Protein AF-A0A8S2GBK2-F1 (afdb_monomer_lite)

Organism: NCBI:txid1234261

InterPro domains:
  IPR023393 START-like domain superfamily [G3DSA:3.30.530.20] (13-79)

pLDDT: mean 90.94, std 11.07, range [42.78, 97.62]

Secondary structure (DSSP, 8-state):
-----------S-HHHHHHHHHHHHH-GGGTSTTEEEEEEEEEETTEEEEEEEETT--EEEEEEEEETTTTEEEEEEEEETT----

Foldseek 3Di:
DDDDDDDDDDPDDLVVVLVVVVCCQVPVVVPDPQFPDWDWAPDDPQWTWIWTQGNVRWIWIWIWGRDVVVSDIDTHTDDTPPDPDD

Structure (mmCIF, N/CA/C/O backbone):
data_AF-A0A8S2GBK2-F1
#
_entry.id   AF-A0A8S2GBK2-F1
#
loop_
_atom_site.group_PDB
_atom_site.id
_atom_site.type_symbol
_atom_site.label_atom_id
_atom_site.label_alt_id
_atom_site.label_comp_id
_atom_site.label_asym_id
_atom_site.label_entity_id
_atom_site.label_seq_id
_atom_site.pdbx_PDB_ins_code
_atom_site.Cartn_x
_atom_site.Cartn_y
_atom_site.Cartn_z
_atom_site.occupancy
_atom_site.B_iso_or_equiv
_atom_site.auth_seq_id
_atom_site.auth_comp_id
_atom_site.auth_asym_id
_atom_site.auth_atom_id
_atom_site.pdbx_PDB_model_num
ATOM 1 N N . MET A 1 1 ? 20.113 11.623 11.596 1.00 63.75 1 MET A N 1
ATOM 2 C CA . MET A 1 1 ? 18.998 10.694 11.880 1.00 63.75 1 MET A CA 1
ATOM 3 C C . MET A 1 1 ? 19.517 9.270 11.760 1.00 63.75 1 MET A C 1
ATOM 5 O O . MET A 1 1 ? 20.298 9.032 10.843 1.00 63.75 1 MET A O 1
ATOM 9 N N . PRO A 1 2 ? 19.170 8.353 12.678 1.00 83.44 2 PRO A N 1
ATOM 10 C CA . PRO A 1 2 ? 19.504 6.943 12.508 1.00 83.44 2 PRO A CA 1
ATOM 11 C C . PRO A 1 2 ? 18.799 6.398 11.260 1.00 83.44 2 PRO A C 1
ATOM 13 O O . PRO A 1 2 ? 17.663 6.774 10.982 1.00 83.44 2 PRO A O 1
ATOM 16 N N . SER A 1 3 ? 19.480 5.535 10.508 1.00 90.38 3 SER A N 1
ATOM 17 C CA . SER A 1 3 ? 18.890 4.815 9.378 1.00 90.38 3 SER A CA 1
ATOM 18 C C . SER A 1 3 ? 18.986 3.318 9.635 1.00 90.38 3 SER A C 1
ATOM 20 O O . SER A 1 3 ? 19.983 2.829 10.169 1.00 90.38 3 SER A O 1
ATOM 22 N N . ILE A 1 4 ? 17.924 2.604 9.283 1.00 94.56 4 ILE A N 1
ATOM 23 C CA . ILE A 1 4 ? 17.861 1.145 9.301 1.00 94.56 4 ILE A CA 1
ATOM 24 C C . ILE A 1 4 ? 17.591 0.725 7.861 1.00 94.56 4 ILE A C 1
ATOM 26 O O . ILE A 1 4 ? 16.779 1.348 7.178 1.00 94.56 4 ILE A O 1
ATOM 30 N N . SER A 1 5 ? 18.292 -0.301 7.387 1.00 95.12 5 SER A N 1
ATOM 31 C CA . SER A 1 5 ? 18.097 -0.837 6.041 1.00 95.12 5 SER A CA 1
ATOM 32 C C . SER A 1 5 ? 17.989 -2.354 6.084 1.00 95.12 5 SER A C 1
ATOM 34 O O . SER A 1 5 ? 18.619 -3.011 6.913 1.00 95.12 5 SER A O 1
ATOM 36 N N . HIS A 1 6 ? 17.177 -2.895 5.183 1.00 95.75 6 HIS A N 1
ATOM 37 C CA . HIS A 1 6 ? 17.008 -4.322 4.960 1.00 95.75 6 HIS A CA 1
ATOM 38 C C . HIS A 1 6 ? 17.078 -4.590 3.454 1.00 95.75 6 HIS A C 1
ATOM 40 O O . HIS A 1 6 ? 16.657 -3.756 2.651 1.00 95.75 6 HIS A O 1
ATOM 46 N N . ARG A 1 7 ? 17.644 -5.734 3.066 1.00 96.50 7 ARG A N 1
ATOM 47 C CA . ARG A 1 7 ? 17.744 -6.164 1.670 1.00 96.50 7 ARG A CA 1
ATOM 48 C C . ARG A 1 7 ? 17.529 -7.666 1.594 1.00 96.50 7 ARG A C 1
ATOM 50 O O . ARG A 1 7 ? 18.164 -8.412 2.334 1.00 96.50 7 ARG A O 1
ATOM 57 N N . GLU A 1 8 ? 16.722 -8.078 0.629 1.00 96.00 8 GLU A N 1
ATOM 58 C CA . GLU A 1 8 ? 16.427 -9.475 0.337 1.00 96.00 8 GLU A CA 1
ATOM 59 C C . GLU A 1 8 ? 16.502 -9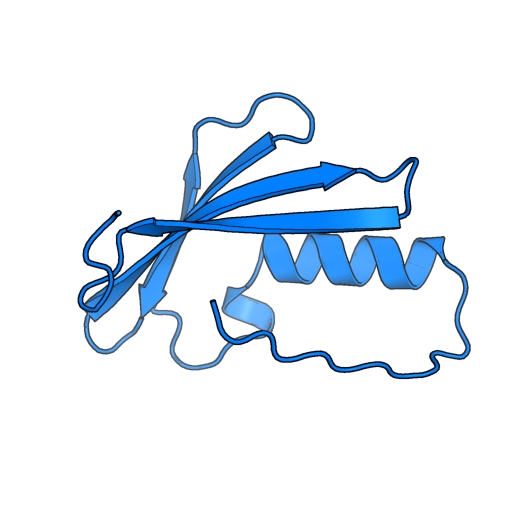.727 -1.175 1.00 96.00 8 GLU A C 1
ATOM 61 O O . GLU A 1 8 ? 16.259 -8.825 -1.979 1.00 96.00 8 GLU A O 1
ATOM 66 N N . PHE A 1 9 ? 16.882 -10.946 -1.565 1.00 96.19 9 PHE A N 1
ATOM 67 C CA . PHE A 1 9 ? 16.904 -11.372 -2.963 1.00 96.19 9 PHE A CA 1
ATOM 68 C C . PHE A 1 9 ? 15.628 -12.137 -3.296 1.00 96.19 9 PHE A C 1
ATOM 70 O O . PHE A 1 9 ? 15.342 -13.166 -2.689 1.00 96.19 9 PHE A O 1
ATOM 77 N N . ILE A 1 10 ? 14.904 -11.665 -4.308 1.00 95.44 10 ILE A N 1
ATOM 78 C CA . ILE A 1 10 ? 13.658 -12.279 -4.763 1.00 95.44 10 ILE A CA 1
ATOM 79 C C . ILE A 1 10 ? 13.866 -12.816 -6.179 1.00 95.44 10 ILE A C 1
ATOM 81 O O . ILE A 1 10 ? 14.181 -12.066 -7.102 1.00 95.44 10 ILE A O 1
ATOM 85 N N . HIS A 1 11 ? 13.666 -14.121 -6.365 1.00 96.69 11 HIS A N 1
ATOM 86 C CA . HIS A 1 11 ? 13.730 -14.769 -7.677 1.00 96.69 11 HIS A CA 1
ATOM 87 C C . HIS A 1 11 ? 12.386 -14.651 -8.405 1.00 96.69 11 HIS A C 1
ATOM 89 O O . HIS A 1 11 ? 11.649 -15.625 -8.542 1.00 96.69 11 HIS A O 1
ATOM 95 N N . SER A 1 12 ? 12.051 -13.442 -8.850 1.00 96.88 12 SER A N 1
ATOM 96 C CA . SER A 1 12 ? 10.825 -13.167 -9.599 1.00 96.88 12 SER A CA 1
ATOM 97 C C . SER A 1 12 ? 11.054 -12.080 -10.644 1.00 96.88 12 SER A C 1
ATOM 99 O O . SER A 1 12 ? 12.070 -11.384 -10.638 1.00 96.88 12 SER A O 1
ATOM 101 N N . ARG A 1 13 ? 10.099 -11.937 -11.562 1.00 97.56 13 ARG A N 1
ATOM 102 C CA . ARG A 1 13 ? 10.081 -10.815 -12.500 1.00 97.56 13 ARG A CA 1
ATOM 103 C C . ARG A 1 13 ? 9.768 -9.525 -11.751 1.00 97.56 13 ARG A C 1
ATOM 105 O O . ARG A 1 13 ? 8.939 -9.531 -10.842 1.00 97.56 13 ARG A O 1
ATOM 112 N N . PHE A 1 14 ? 10.377 -8.425 -12.190 1.00 96.19 14 PHE A N 1
ATOM 113 C CA . PHE A 1 14 ? 10.141 -7.101 -11.616 1.00 96.19 14 PHE A CA 1
ATOM 114 C C . PHE A 1 14 ? 8.650 -6.759 -11.576 1.00 96.19 14 PHE A C 1
ATOM 116 O O . PHE A 1 14 ? 8.158 -6.357 -10.531 1.00 96.19 14 PHE A O 1
ATOM 123 N N . GLU A 1 15 ? 7.922 -7.004 -12.670 1.00 97.62 15 GLU A N 1
ATOM 124 C CA . GLU A 1 15 ? 6.489 -6.690 -12.767 1.00 97.62 15 GLU A CA 1
ATOM 125 C C . GLU A 1 15 ? 5.663 -7.372 -11.667 1.00 97.62 15 GLU A C 1
ATOM 127 O O . GLU A 1 15 ? 4.811 -6.742 -11.059 1.00 97.62 15 GLU A O 1
ATOM 132 N N . ILE A 1 16 ? 5.969 -8.633 -11.356 1.00 97.38 16 ILE A N 1
ATOM 133 C CA . ILE A 1 16 ? 5.240 -9.398 -10.338 1.00 97.38 16 ILE A CA 1
ATOM 134 C C . ILE A 1 16 ? 5.512 -8.848 -8.937 1.00 97.38 16 ILE A C 1
ATOM 136 O O . ILE A 1 16 ? 4.598 -8.738 -8.124 1.00 97.38 16 ILE A O 1
ATOM 140 N N . VAL A 1 17 ? 6.770 -8.503 -8.644 1.00 96.94 17 VAL A N 1
ATOM 141 C CA . VAL A 1 17 ? 7.129 -7.899 -7.352 1.00 96.94 17 VAL A CA 1
ATOM 142 C C . VAL A 1 17 ? 6.517 -6.508 -7.233 1.00 96.94 17 VAL A C 1
ATOM 144 O O . VAL A 1 17 ? 5.994 -6.163 -6.180 1.00 96.94 17 VAL A O 1
ATOM 147 N N . TRP A 1 18 ? 6.540 -5.729 -8.314 1.00 97.31 18 TRP A N 1
ATOM 148 C CA . TRP A 1 18 ? 5.930 -4.407 -8.364 1.00 97.31 18 TRP A CA 1
ATOM 149 C C . TRP A 1 18 ? 4.432 -4.468 -8.067 1.00 97.31 18 TRP A C 1
ATOM 151 O O . TRP A 1 18 ? 3.962 -3.759 -7.182 1.00 97.31 18 TRP A O 1
ATOM 161 N N . ASP A 1 19 ? 3.698 -5.346 -8.750 1.00 96.75 19 ASP A N 1
ATOM 162 C CA . ASP A 1 19 ? 2.252 -5.480 -8.567 1.00 96.75 19 ASP A CA 1
ATOM 163 C C . ASP A 1 19 ? 1.907 -5.917 -7.130 1.00 96.75 19 ASP A C 1
ATOM 165 O O . ASP A 1 19 ? 0.963 -5.398 -6.536 1.00 96.75 19 ASP A O 1
ATOM 169 N N . LEU A 1 20 ? 2.717 -6.799 -6.528 1.00 95.75 20 LEU A N 1
ATOM 170 C CA . LEU A 1 20 ? 2.569 -7.195 -5.124 1.00 95.75 20 LEU A CA 1
ATOM 171 C C . LEU A 1 20 ? 2.814 -6.025 -4.158 1.00 95.75 20 LEU A C 1
ATOM 173 O O . LEU A 1 20 ? 2.072 -5.853 -3.191 1.00 95.75 20 LEU A O 1
ATOM 177 N N . LEU A 1 21 ? 3.852 -5.222 -4.402 1.00 95.75 21 LEU A N 1
ATOM 178 C CA . LEU A 1 21 ? 4.160 -4.051 -3.579 1.00 95.75 21 LEU A CA 1
ATOM 179 C C . LEU A 1 21 ? 3.052 -2.996 -3.673 1.00 95.75 21 LEU A C 1
ATOM 181 O O . LEU A 1 21 ? 2.671 -2.429 -2.650 1.00 95.75 21 LEU A O 1
ATOM 185 N N . VAL A 1 22 ? 2.505 -2.766 -4.868 1.00 95.94 22 VAL A N 1
ATOM 186 C CA . VAL A 1 22 ? 1.361 -1.865 -5.064 1.00 95.94 22 VAL A CA 1
ATOM 187 C C . VAL A 1 22 ? 0.129 -2.386 -4.320 1.00 95.94 22 VAL A C 1
ATOM 189 O O . VAL A 1 22 ? -0.436 -1.637 -3.525 1.00 95.94 22 VAL A O 1
ATOM 192 N N . ASP A 1 23 ? -0.240 -3.665 -4.472 1.00 96.06 23 ASP A N 1
ATOM 193 C CA . ASP A 1 23 ? -1.392 -4.244 -3.753 1.00 96.06 23 ASP A CA 1
ATOM 194 C C . ASP A 1 23 ? -1.191 -4.195 -2.230 1.00 96.06 23 ASP A C 1
ATOM 196 O O . ASP A 1 23 ? -2.125 -3.876 -1.501 1.00 96.06 23 ASP A O 1
ATOM 200 N N . THR A 1 24 ? 0.036 -4.395 -1.734 1.00 94.75 24 THR A N 1
ATOM 201 C CA . THR A 1 24 ? 0.348 -4.264 -0.296 1.00 94.75 24 THR A CA 1
ATOM 202 C C . THR A 1 24 ? 0.084 -2.854 0.226 1.00 94.75 24 THR A C 1
ATOM 204 O O . THR A 1 24 ? -0.270 -2.660 1.390 1.00 94.75 24 THR A O 1
ATOM 207 N N . ILE A 1 25 ? 0.269 -1.846 -0.622 1.00 94.31 25 ILE A N 1
ATOM 208 C CA . ILE A 1 25 ? 0.127 -0.455 -0.219 1.00 94.31 25 ILE A CA 1
ATOM 209 C C . ILE A 1 25 ? -1.308 0.034 -0.356 1.00 94.31 25 ILE A C 1
ATOM 211 O O . ILE A 1 25 ? -1.759 0.793 0.505 1.00 94.31 25 ILE A O 1
ATOM 215 N N . GLU A 1 26 ? -2.006 -0.403 -1.402 1.00 93.25 26 GLU A N 1
ATOM 216 C CA . GLU A 1 26 ? -3.398 -0.042 -1.675 1.00 93.25 26 GLU A CA 1
ATOM 217 C C . GLU A 1 26 ? -4.399 -0.851 -0.840 1.00 93.25 26 GLU A C 1
ATOM 219 O O . GLU A 1 26 ? -5.470 -0.346 -0.502 1.00 93.25 26 GLU A O 1
ATOM 224 N N . HIS A 1 27 ? -4.029 -2.073 -0.454 1.00 95.06 27 HIS A N 1
ATOM 225 C CA . HIS A 1 27 ? -4.846 -2.993 0.335 1.00 95.06 27 HIS A CA 1
ATOM 226 C C . HIS A 1 27 ? -4.075 -3.56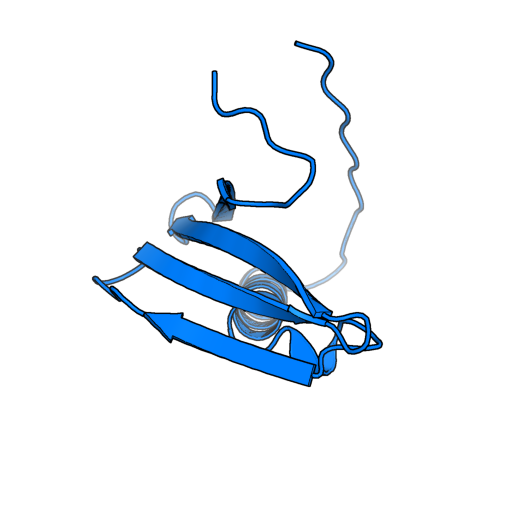1 1.538 1.00 95.06 27 HIS A C 1
ATOM 228 O O . HIS A 1 27 ? -3.942 -4.782 1.678 1.00 95.06 27 HIS A O 1
ATOM 234 N N . PRO A 1 28 ? -3.540 -2.706 2.430 1.00 93.88 28 PRO A N 1
ATOM 235 C CA . PRO A 1 28 ? -2.725 -3.154 3.554 1.00 93.88 28 PRO A CA 1
ATOM 236 C C . PRO A 1 28 ? -3.511 -4.028 4.541 1.00 93.88 28 PRO A C 1
ATOM 238 O O . PRO A 1 28 ? -2.904 -4.815 5.255 1.00 93.88 28 PRO A O 1
ATOM 241 N N . ASP A 1 29 ? -4.843 -3.959 4.548 1.00 95.00 29 ASP A N 1
ATOM 242 C CA . ASP A 1 29 ? -5.742 -4.831 5.313 1.00 95.00 29 ASP A CA 1
ATOM 243 C C . ASP A 1 29 ? -5.606 -6.323 4.964 1.00 95.00 29 ASP A C 1
ATOM 245 O O . ASP A 1 29 ? -5.893 -7.180 5.797 1.00 95.00 29 ASP A O 1
ATOM 249 N N . LYS A 1 30 ? -5.116 -6.653 3.763 1.00 95.06 30 LYS A N 1
ATOM 250 C CA . LYS A 1 30 ? -4.840 -8.043 3.367 1.00 95.06 30 LYS A CA 1
ATOM 251 C C . LYS A 1 30 ? -3.508 -8.577 3.907 1.00 95.06 30 LYS A C 1
ATOM 253 O O . LYS A 1 30 ? -3.305 -9.790 3.913 1.00 95.06 30 LYS A O 1
ATOM 258 N N . TYR A 1 31 ? -2.597 -7.692 4.318 1.00 93.75 31 TYR A N 1
ATOM 259 C CA . TYR A 1 31 ? -1.199 -8.028 4.626 1.00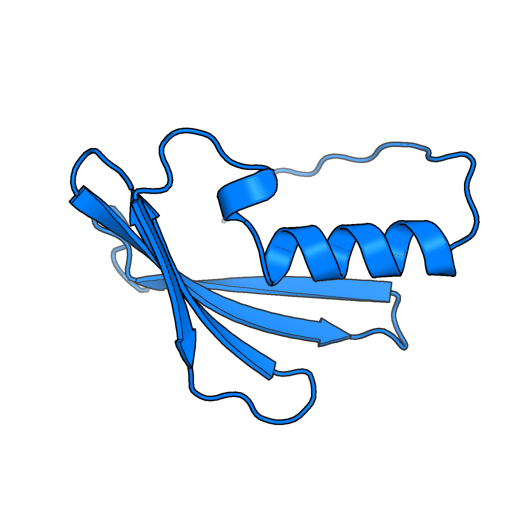 93.75 31 TYR A CA 1
ATOM 260 C C . TYR A 1 31 ? -0.799 -7.713 6.068 1.00 93.75 31 TYR A C 1
ATOM 262 O O . TYR A 1 31 ? 0.082 -8.369 6.625 1.00 93.75 31 TYR A O 1
ATOM 270 N N . LEU A 1 32 ? -1.429 -6.712 6.676 1.00 91.75 32 LEU A N 1
ATOM 271 C CA . LEU A 1 32 ? -1.223 -6.312 8.058 1.00 91.75 32 LEU A CA 1
ATOM 272 C C . LEU A 1 32 ? -2.341 -6.887 8.926 1.00 91.75 32 LEU A C 1
ATOM 274 O O . LEU A 1 32 ? -3.518 -6.828 8.578 1.00 91.75 32 LEU A O 1
ATOM 278 N N . SER A 1 33 ? -1.977 -7.416 10.089 1.00 91.56 33 SER A N 1
ATOM 279 C CA . SER A 1 33 ? -2.954 -7.815 11.097 1.00 91.56 33 SER A CA 1
ATOM 280 C C . SER A 1 33 ? -3.541 -6.596 11.813 1.00 91.56 33 SER A C 1
ATOM 282 O O . SER A 1 33 ? -2.909 -5.543 11.914 1.00 91.56 33 SER A O 1
ATOM 284 N N . ASN A 1 34 ? -4.746 -6.766 12.361 1.00 93.75 34 ASN A N 1
ATOM 285 C CA . ASN A 1 34 ? -5.428 -5.787 13.213 1.00 93.75 34 ASN A CA 1
ATOM 286 C C . ASN A 1 34 ? -5.753 -4.454 12.512 1.00 93.75 34 ASN A C 1
ATOM 288 O O . ASN A 1 34 ? -5.871 -3.421 13.175 1.00 93.75 34 ASN A O 1
ATOM 292 N N . VAL A 1 35 ? -5.888 -4.450 11.183 1.00 95.06 35 VAL A N 1
ATOM 293 C CA . VAL A 1 35 ? -6.394 -3.291 10.441 1.00 95.06 35 VAL A CA 1
ATOM 294 C C . VAL A 1 35 ? -7.914 -3.255 10.567 1.00 95.06 35 VAL A C 1
ATOM 296 O O . VAL A 1 35 ? -8.608 -4.161 10.115 1.00 95.06 35 VAL A O 1
ATOM 299 N N . LYS A 1 36 ? -8.434 -2.185 11.167 1.00 95.62 36 LYS A N 1
ATOM 300 C CA . LYS A 1 36 ? -9.872 -1.934 11.309 1.00 95.62 36 LYS A CA 1
ATOM 301 C C . LYS A 1 36 ? -10.452 -1.294 10.052 1.00 95.62 36 LYS A C 1
ATOM 303 O O . LYS A 1 36 ? -11.552 -1.642 9.634 1.00 95.62 36 LYS A O 1
ATOM 308 N N . SER A 1 37 ? -9.723 -0.356 9.449 1.00 95.56 37 SER A N 1
ATOM 309 C CA . SER A 1 37 ? -10.112 0.268 8.182 1.00 95.56 37 SER A CA 1
ATOM 310 C C . SER A 1 37 ? -8.932 0.927 7.481 1.00 95.56 37 SER A C 1
ATOM 312 O O . SER A 1 37 ? -8.010 1.422 8.131 1.00 95.56 37 SER A O 1
ATOM 314 N N . VAL A 1 38 ? -9.024 1.006 6.155 1.00 95.81 38 VAL A N 1
ATOM 315 C CA . VAL A 1 38 ? -8.082 1.717 5.288 1.00 95.81 38 VAL A CA 1
ATOM 316 C C . VAL A 1 38 ? -8.851 2.772 4.508 1.00 95.81 38 VAL A C 1
ATOM 318 O O . VAL A 1 38 ? -9.911 2.486 3.952 1.00 95.81 38 VAL A O 1
ATOM 321 N N . ASN A 1 39 ? -8.307 3.981 4.449 1.00 95.56 39 ASN A N 1
ATOM 322 C CA . ASN A 1 39 ? -8.812 5.061 3.620 1.00 95.56 39 ASN A CA 1
ATOM 323 C C . ASN A 1 39 ? -7.684 5.587 2.728 1.00 95.56 39 ASN A C 1
ATOM 325 O O . ASN A 1 39 ? -6.583 5.868 3.200 1.00 95.56 39 ASN A O 1
ATOM 329 N N . ILE A 1 40 ? -7.960 5.716 1.432 1.00 94.56 40 ILE A N 1
ATOM 330 C CA . ILE A 1 40 ? -7.035 6.306 0.463 1.00 94.56 40 ILE A CA 1
ATOM 331 C C . ILE A 1 40 ? -7.682 7.570 -0.082 1.00 94.56 40 ILE A C 1
ATOM 333 O O . ILE A 1 40 ? -8.791 7.534 -0.614 1.00 94.56 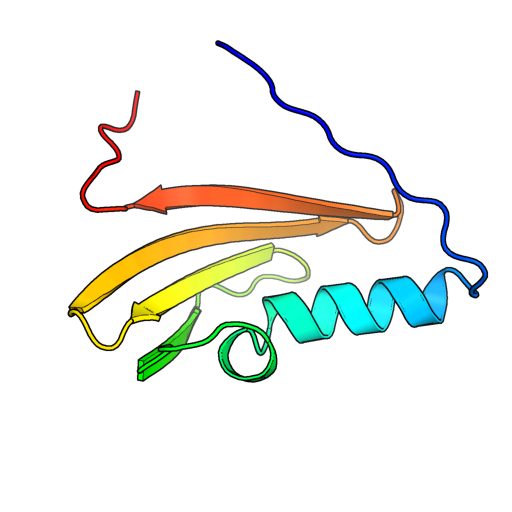40 ILE A O 1
ATOM 337 N N . SER A 1 41 ? -6.977 8.686 0.045 1.00 93.75 41 SER A N 1
ATOM 338 C CA . SER A 1 41 ? -7.459 10.014 -0.317 1.00 93.75 41 SER A CA 1
ATOM 339 C C . SER A 1 41 ? -6.400 10.794 -1.097 1.00 93.75 41 SER A C 1
ATOM 341 O O . SER A 1 41 ? -5.267 10.340 -1.260 1.00 93.75 41 SER A O 1
ATOM 343 N N . GLU A 1 42 ? -6.789 11.956 -1.633 1.00 90.81 42 GLU A N 1
ATOM 344 C CA . GLU A 1 42 ? -5.878 12.895 -2.316 1.00 90.81 42 GLU A CA 1
ATOM 345 C C . GLU A 1 42 ? -5.042 12.241 -3.436 1.00 90.81 42 GLU A C 1
ATOM 347 O O . GLU A 1 42 ? -3.870 12.554 -3.627 1.00 90.81 42 GLU A O 1
ATOM 352 N N . ARG A 1 43 ? -5.639 11.292 -4.174 1.00 92.25 43 ARG A N 1
ATOM 353 C CA . ARG A 1 43 ? -4.937 10.560 -5.232 1.00 92.25 43 ARG A CA 1
ATOM 354 C C . ARG A 1 43 ? -4.724 11.434 -6.467 1.00 92.25 43 ARG A C 1
ATOM 356 O O . ARG A 1 43 ? -5.683 11.847 -7.122 1.00 92.25 43 ARG A O 1
ATOM 363 N N . HIS A 1 44 ? -3.460 11.616 -6.825 1.00 91.75 44 HIS A N 1
ATOM 364 C CA . HIS A 1 44 ? -2.994 12.312 -8.015 1.00 91.75 44 HIS A CA 1
ATOM 365 C C . HIS A 1 44 ? -1.927 11.464 -8.712 1.00 91.75 44 HIS A C 1
ATOM 367 O O . HIS A 1 44 ? -0.769 11.442 -8.308 1.00 91.75 44 HIS A O 1
ATOM 373 N N . ASN A 1 45 ? -2.313 10.782 -9.793 1.00 89.81 45 ASN A N 1
ATOM 374 C CA . ASN A 1 45 ? -1.444 9.845 -10.512 1.00 89.81 45 ASN A CA 1
ATOM 375 C C . ASN A 1 45 ? -0.875 8.773 -9.560 1.00 89.81 45 ASN A C 1
ATOM 377 O O . ASN A 1 45 ? -1.636 8.000 -8.980 1.00 89.81 45 ASN A O 1
ATOM 381 N N . GLU A 1 46 ? 0.445 8.768 -9.397 1.00 92.75 46 GLU A N 1
ATOM 382 C CA . GLU A 1 46 ? 1.226 7.839 -8.581 1.00 92.75 46 GLU A CA 1
ATOM 383 C C . GLU A 1 46 ? 1.381 8.298 -7.118 1.00 92.75 46 GLU A C 1
ATOM 385 O O . GLU A 1 46 ? 2.101 7.677 -6.337 1.00 92.75 46 GLU A O 1
ATOM 390 N N . GLU A 1 47 ? 0.738 9.403 -6.738 1.00 96.00 47 GLU A N 1
ATOM 391 C CA . GLU A 1 47 ? 0.817 9.995 -5.404 1.00 96.00 47 GLU A CA 1
ATOM 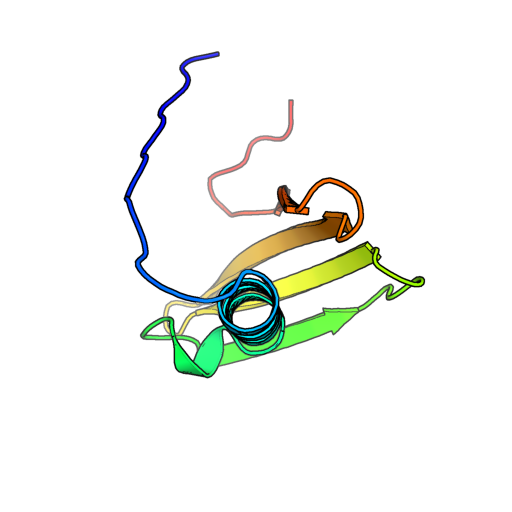392 C C . GLU A 1 47 ? -0.540 9.934 -4.702 1.00 96.00 47 GLU A C 1
ATOM 394 O O . GLU A 1 47 ? -1.577 10.188 -5.319 1.00 96.00 47 GLU A O 1
ATOM 399 N N . PHE A 1 48 ? -0.560 9.600 -3.411 1.00 96.25 48 PHE A N 1
ATOM 400 C CA . PHE A 1 48 ? -1.783 9.630 -2.603 1.00 96.25 48 PHE A CA 1
ATOM 401 C C . PHE A 1 48 ? -1.493 9.663 -1.105 1.00 96.25 48 PHE A C 1
ATOM 403 O O . PHE A 1 48 ? -0.387 9.378 -0.643 1.00 96.25 48 PHE A O 1
ATOM 410 N N . ILE A 1 49 ? -2.531 9.977 -0.336 1.00 95.75 49 ILE A N 1
ATOM 411 C CA . ILE A 1 49 ? -2.540 9.864 1.116 1.00 95.75 49 ILE A CA 1
ATOM 412 C C . ILE A 1 49 ? -3.200 8.544 1.510 1.00 95.75 49 ILE A C 1
ATOM 414 O O . ILE A 1 49 ? -4.277 8.197 1.023 1.00 95.75 49 ILE A O 1
ATOM 418 N N . ARG A 1 50 ? -2.549 7.813 2.412 1.00 95.62 50 ARG A N 1
ATOM 419 C CA . ARG A 1 50 ? -3.066 6.590 3.023 1.00 95.62 50 ARG A CA 1
ATOM 420 C C . ARG A 1 50 ? -3.279 6.809 4.511 1.00 95.62 50 ARG A C 1
ATOM 422 O O . ARG A 1 50 ? -2.359 7.211 5.214 1.00 95.62 50 ARG A O 1
ATOM 429 N N . GLU A 1 51 ? -4.473 6.488 4.980 1.00 95.31 51 GLU A N 1
ATOM 430 C CA . GLU A 1 51 ? -4.849 6.464 6.389 1.00 95.31 51 GLU A CA 1
ATOM 431 C C . GLU A 1 51 ? -5.211 5.029 6.782 1.00 95.31 51 GLU A C 1
ATOM 433 O O . GLU A 1 51 ? -6.077 4.403 6.167 1.00 95.31 51 GLU A O 1
ATOM 438 N N . ILE A 1 52 ? -4.531 4.494 7.794 1.00 95.31 52 ILE A N 1
ATOM 439 C CA . ILE A 1 52 ? -4.801 3.173 8.365 1.00 95.31 52 ILE A CA 1
ATOM 440 C C . ILE A 1 52 ? -5.242 3.376 9.811 1.00 95.31 52 ILE A C 1
ATOM 442 O O . ILE A 1 52 ? -4.531 3.993 10.608 1.00 95.31 52 ILE A O 1
ATOM 446 N N . ILE A 1 53 ? -6.414 2.838 10.143 1.00 94.38 53 ILE A N 1
ATOM 447 C CA . ILE A 1 53 ? -6.916 2.751 11.514 1.00 94.38 53 ILE A CA 1
ATOM 448 C C . ILE A 1 53 ? -6.775 1.299 11.957 1.00 94.38 53 ILE A C 1
ATOM 450 O O . ILE A 1 53 ? -7.287 0.390 11.296 1.00 94.38 53 ILE A O 1
ATOM 454 N N . PHE A 1 54 ? -6.098 1.086 13.078 1.00 94.50 54 PHE A N 1
ATOM 455 C CA . PHE A 1 54 ? -5.932 -0.230 13.686 1.00 94.50 54 PHE A CA 1
ATOM 456 C C . PHE A 1 54 ? -7.043 -0.516 14.709 1.00 94.50 54 PHE A C 1
ATOM 458 O O . PHE A 1 54 ? -7.752 0.382 15.161 1.00 94.50 54 PHE A O 1
ATOM 465 N N . GLU A 1 55 ? -7.226 -1.781 15.087 1.00 94.12 55 GLU A N 1
ATOM 466 C CA . GLU A 1 55 ? -8.252 -2.199 16.060 1.00 94.12 55 GLU A CA 1
ATOM 467 C C . GLU A 1 55 ? -8.087 -1.562 17.449 1.00 94.12 55 GLU A C 1
ATOM 469 O O . GLU A 1 55 ? -9.068 -1.403 18.170 1.00 94.12 55 GLU A O 1
ATOM 474 N N . ASN A 1 56 ? -6.864 -1.167 17.811 1.00 91.81 56 ASN A N 1
ATOM 475 C CA . ASN A 1 56 ? -6.539 -0.442 19.044 1.00 91.81 56 ASN A CA 1
ATOM 476 C C . ASN A 1 56 ? -6.749 1.085 18.935 1.00 91.81 56 ASN A C 1
ATOM 478 O O . ASN A 1 56 ? -6.291 1.818 19.810 1.00 91.81 56 ASN A O 1
ATOM 482 N N . ASP A 1 57 ? -7.394 1.549 17.860 1.00 88.31 57 ASP A N 1
ATOM 483 C CA . ASP A 1 57 ? -7.612 2.954 17.504 1.00 88.31 57 ASP A CA 1
ATOM 484 C C . ASP A 1 57 ? -6.315 3.773 17.296 1.00 88.31 57 ASP A C 1
ATOM 486 O O . ASP A 1 57 ? -6.356 5.005 17.240 1.00 88.31 57 ASP A O 1
ATOM 490 N N . GLU A 1 58 ? -5.156 3.118 17.114 1.00 90.00 58 GLU A N 1
ATOM 491 C CA . GLU A 1 58 ? -3.975 3.792 16.568 1.00 90.00 58 GLU A CA 1
ATOM 492 C C . GLU A 1 58 ? -4.241 4.212 15.116 1.00 90.00 58 GLU A C 1
ATOM 494 O O . GLU A 1 58 ? -4.861 3.487 14.330 1.00 90.00 58 GLU A O 1
ATOM 499 N N . HIS A 1 59 ? -3.749 5.401 14.767 1.00 90.00 59 HIS A N 1
ATOM 500 C CA . HIS A 1 59 ? -3.919 5.995 13.450 1.00 90.00 59 HIS A CA 1
ATOM 501 C C . HIS A 1 59 ? -2.560 6.256 12.807 1.00 90.00 59 HIS A C 1
ATOM 503 O O . HIS A 1 59 ? -1.676 6.864 13.418 1.00 90.00 59 HIS A O 1
ATOM 509 N N . LEU A 1 60 ? -2.413 5.798 11.569 1.00 92.19 60 LEU A N 1
ATOM 510 C CA . LEU A 1 60 ? -1.229 5.987 10.747 1.00 92.19 60 LEU A CA 1
ATOM 511 C C . LEU A 1 60 ? -1.634 6.708 9.464 1.00 92.19 60 LEU A C 1
ATOM 513 O O . LEU A 1 60 ? -2.386 6.154 8.665 1.00 92.19 60 LEU A O 1
ATOM 517 N N . LYS A 1 61 ? -1.117 7.922 9.261 1.00 94.31 61 LYS A N 1
ATOM 518 C CA . LYS A 1 61 ? -1.321 8.691 8.032 1.00 94.31 61 LYS A CA 1
ATOM 519 C C . LYS A 1 61 ? -0.005 8.881 7.301 1.00 94.31 61 LYS A C 1
ATOM 521 O O . LYS A 1 61 ? 0.951 9.426 7.856 1.00 94.31 61 LYS A O 1
ATOM 526 N N . GLU A 1 62 ? 0.030 8.487 6.040 1.00 95.50 62 GLU A N 1
ATOM 527 C CA . GLU A 1 62 ? 1.225 8.504 5.205 1.00 95.50 62 GLU A CA 1
ATOM 528 C C . GLU A 1 62 ? 0.943 9.153 3.853 1.00 95.50 62 GLU A C 1
ATOM 530 O O . GLU A 1 62 ? -0.146 9.029 3.300 1.00 95.50 62 GLU A O 1
ATOM 535 N N . PHE A 1 63 ? 1.951 9.822 3.305 1.00 95.62 63 PHE A N 1
ATOM 536 C CA . PHE A 1 63 ? 2.004 10.203 1.901 1.00 95.62 63 PHE A CA 1
ATOM 537 C C . PHE A 1 63 ? 2.831 9.177 1.139 1.00 95.62 63 PHE A C 1
ATOM 539 O O . PHE A 1 63 ? 3.950 8.854 1.543 1.00 95.62 63 PHE A O 1
ATOM 546 N N . ILE A 1 64 ? 2.266 8.664 0.058 1.00 97.06 64 ILE A N 1
ATOM 547 C CA . ILE A 1 64 ? 2.829 7.587 -0.742 1.00 97.06 64 ILE A CA 1
ATOM 548 C C . ILE A 1 64 ? 3.156 8.122 -2.133 1.00 97.06 64 ILE A C 1
ATOM 550 O O . ILE A 1 64 ? 2.327 8.804 -2.730 1.00 97.06 64 ILE A O 1
ATOM 554 N N . VAL A 1 65 ? 4.331 7.762 -2.656 1.00 97.00 65 VAL A N 1
ATOM 555 C CA . VAL A 1 65 ? 4.739 8.000 -4.051 1.00 97.00 65 VAL A CA 1
ATOM 556 C C . VAL A 1 65 ? 5.152 6.678 -4.695 1.00 97.00 65 VAL A C 1
ATOM 558 O O . VAL A 1 65 ? 6.079 6.026 -4.209 1.00 97.00 65 VAL A O 1
ATOM 561 N N . GLN A 1 66 ? 4.492 6.295 -5.788 1.00 96.50 66 GLN A N 1
ATOM 562 C CA . GLN A 1 66 ? 4.780 5.095 -6.578 1.00 96.50 66 GLN A CA 1
ATOM 563 C C . GLN A 1 66 ? 5.648 5.440 -7.806 1.00 96.50 66 GLN A C 1
ATOM 565 O O . GLN A 1 66 ? 5.168 5.744 -8.891 1.00 96.50 66 GLN A O 1
ATOM 570 N N . ASP A 1 67 ? 6.970 5.369 -7.672 1.00 95.81 67 ASP A N 1
ATOM 571 C CA . ASP A 1 67 ? 7.896 5.635 -8.776 1.00 95.81 67 ASP A CA 1
ATOM 572 C C . ASP A 1 67 ? 8.288 4.339 -9.497 1.00 95.81 67 ASP A C 1
ATOM 574 O O . ASP A 1 67 ? 9.340 3.735 -9.253 1.00 95.81 67 ASP A O 1
ATOM 578 N N . LYS A 1 68 ? 7.423 3.897 -10.415 1.00 95.50 68 LYS A N 1
ATOM 579 C CA . LYS A 1 68 ? 7.652 2.669 -11.192 1.00 95.50 68 LYS A CA 1
ATOM 580 C C . LYS A 1 68 ? 8.891 2.742 -12.080 1.00 95.50 68 LYS A C 1
ATOM 582 O O . LYS A 1 68 ? 9.526 1.715 -12.310 1.00 95.50 68 LYS A O 1
ATOM 587 N N . VAL A 1 69 ? 9.247 3.934 -12.567 1.00 94.81 69 VAL A N 1
ATOM 588 C CA . VAL A 1 69 ? 10.399 4.137 -13.462 1.00 94.81 69 VAL A CA 1
ATOM 589 C C . VAL A 1 69 ? 11.698 3.789 -12.742 1.00 94.81 69 VAL A C 1
ATOM 591 O O . VAL A 1 69 ? 12.564 3.135 -13.323 1.00 94.81 69 VAL A O 1
ATOM 594 N N . HIS A 1 70 ? 11.807 4.167 -11.468 1.00 95.56 70 HIS A N 1
ATOM 595 C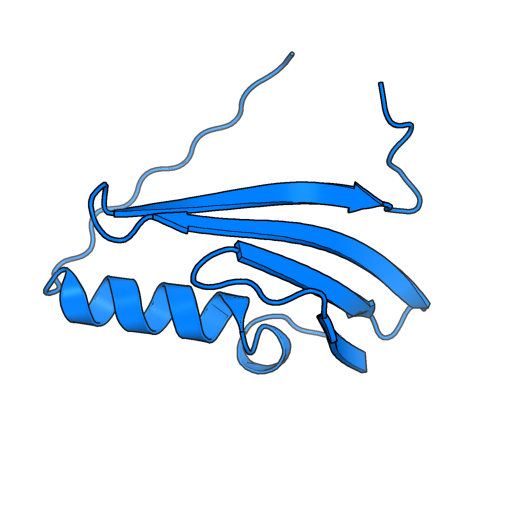 CA . HIS A 1 70 ? 12.960 3.842 -10.630 1.00 95.56 70 HIS A CA 1
ATOM 596 C C . HIS A 1 70 ? 12.756 2.588 -9.764 1.00 95.56 70 HIS A C 1
ATOM 598 O O . HIS A 1 70 ? 13.663 2.203 -9.026 1.00 95.56 70 HIS A O 1
ATOM 604 N N . GLY A 1 71 ? 11.591 1.936 -9.851 1.00 95.44 71 GLY A N 1
ATOM 605 C CA . GLY A 1 71 ? 11.254 0.757 -9.054 1.00 95.44 71 GLY A CA 1
ATOM 606 C C . GLY A 1 71 ? 11.200 1.050 -7.555 1.00 95.44 71 GLY A C 1
ATOM 607 O O . GLY A 1 71 ? 11.590 0.204 -6.751 1.00 95.44 71 GLY A O 1
ATOM 608 N N . ALA A 1 72 ? 10.750 2.248 -7.182 1.00 96.25 72 ALA A N 1
ATOM 609 C CA . ALA A 1 72 ? 10.718 2.717 -5.806 1.00 96.25 72 ALA A CA 1
ATOM 610 C C . ALA A 1 72 ? 9.289 3.036 -5.363 1.00 96.25 72 ALA A C 1
ATOM 612 O O . ALA A 1 72 ? 8.514 3.635 -6.102 1.00 96.25 72 ALA A O 1
ATOM 613 N N . ILE A 1 73 ? 8.966 2.684 -4.121 1.00 96.69 73 ILE A N 1
ATOM 614 C CA . ILE A 1 73 ? 7.790 3.218 -3.440 1.00 96.69 73 ILE A CA 1
ATOM 615 C C . ILE A 1 73 ? 8.260 3.932 -2.182 1.00 96.69 73 ILE A C 1
ATOM 617 O O . ILE A 1 73 ? 9.008 3.371 -1.380 1.00 96.69 73 ILE A O 1
ATOM 621 N N . ILE A 1 74 ? 7.862 5.192 -2.043 1.00 95.88 74 ILE A N 1
ATOM 622 C CA . ILE A 1 74 ? 8.290 6.064 -0.955 1.00 95.88 74 ILE A CA 1
ATOM 623 C C . ILE A 1 74 ? 7.087 6.299 -0.050 1.00 95.88 74 ILE A C 1
ATOM 625 O O . ILE A 1 74 ? 6.098 6.882 -0.483 1.00 95.88 74 ILE A O 1
ATOM 629 N N . CYS A 1 75 ? 7.194 5.878 1.210 1.00 94.69 75 CYS A N 1
ATOM 630 C CA . CYS A 1 75 ? 6.194 6.138 2.243 1.00 94.69 75 CYS A CA 1
ATOM 631 C C . CYS A 1 75 ? 6.734 7.195 3.211 1.00 94.69 75 CYS A C 1
ATOM 633 O O . CYS A 1 75 ? 7.762 6.988 3.857 1.00 94.69 75 CYS A O 1
ATOM 635 N N . GLN A 1 76 ? 6.054 8.333 3.313 1.00 93.12 76 GLN A N 1
ATOM 636 C CA . GLN A 1 76 ? 6.398 9.415 4.229 1.00 93.12 76 GLN A CA 1
ATOM 637 C C . GLN A 1 76 ? 5.331 9.535 5.307 1.00 93.12 76 GLN A C 1
ATOM 639 O O . GLN A 1 76 ? 4.180 9.855 5.015 1.00 93.12 76 GLN A O 1
ATOM 644 N N . LEU A 1 77 ? 5.724 9.333 6.561 1.00 91.69 77 LEU A N 1
ATOM 645 C CA . LEU A 1 77 ? 4.841 9.529 7.702 1.00 91.69 77 LEU A CA 1
ATOM 646 C C . LEU A 1 77 ? 4.405 10.998 7.789 1.00 91.69 77 LEU A C 1
ATOM 648 O O . LEU A 1 77 ? 5.250 11.892 7.825 1.00 91.69 77 LEU A O 1
ATOM 652 N N . LYS A 1 78 ? 3.095 11.243 7.807 1.00 86.69 78 LYS A N 1
ATOM 653 C CA . LYS A 1 78 ? 2.504 12.579 7.966 1.00 86.69 78 LYS A CA 1
ATOM 654 C C . LYS A 1 78 ? 1.942 12.781 9.364 1.00 86.69 78 LYS A C 1
ATOM 656 O O . LYS A 1 78 ? 2.117 13.857 9.924 1.00 86.69 78 LYS A O 1
ATOM 661 N N . ASP A 1 79 ? 1.288 11.761 9.911 1.00 76.25 79 ASP A N 1
ATOM 662 C CA . ASP A 1 79 ? 0.704 11.811 11.248 1.00 76.25 79 ASP A CA 1
ATOM 663 C C . ASP A 1 79 ? 0.699 10.421 11.897 1.00 76.25 79 ASP A C 1
ATOM 665 O O . ASP A 1 79 ? 0.434 9.410 11.240 1.00 76.25 79 ASP A O 1
ATOM 669 N N . HIS A 1 80 ? 1.028 10.386 13.186 1.00 73.56 80 HIS A N 1
ATOM 670 C CA . HIS A 1 80 ? 0.958 9.224 14.066 1.00 73.56 80 HIS A CA 1
ATOM 671 C C . HIS A 1 80 ? 1.077 9.697 15.521 1.00 73.56 80 HIS A C 1
ATOM 673 O O . HIS A 1 80 ? 1.828 10.626 15.809 1.00 73.56 80 HIS A O 1
ATOM 679 N N . LEU A 1 81 ? 0.451 9.001 16.477 1.00 62.75 81 LEU A N 1
ATOM 680 C CA . LEU A 1 81 ? 0.455 9.363 17.912 1.00 62.75 81 LEU A CA 1
ATOM 681 C C . LEU A 1 81 ? 1.855 9.546 18.535 1.00 62.75 81 LEU A C 1
ATOM 683 O O . LEU A 1 81 ? 2.005 10.179 19.576 1.00 62.75 81 LEU A O 1
ATOM 687 N N . LYS A 1 82 ? 2.887 8.966 17.917 1.00 64.75 82 LYS A N 1
ATOM 688 C CA . LYS A 1 82 ? 4.296 9.047 18.349 1.00 64.75 82 LYS A CA 1
ATOM 689 C C . LYS A 1 82 ? 5.157 9.950 17.453 1.00 64.75 82 LYS A C 1
ATOM 691 O O . LYS A 1 82 ? 6.375 9.973 17.612 1.00 64.75 82 LYS A O 1
ATOM 696 N N . TYR A 1 83 ? 4.551 10.648 16.495 1.00 57.44 83 TYR A N 1
ATOM 697 C CA . TYR A 1 83 ? 5.231 11.501 15.529 1.00 57.44 83 TYR A CA 1
ATOM 698 C C . TYR A 1 83 ? 5.091 12.975 15.925 1.00 57.44 83 TYR A C 1
ATOM 700 O O . TYR A 1 83 ? 4.042 13.585 15.759 1.00 57.44 83 TYR A O 1
ATOM 708 N N . ASN A 1 84 ? 6.175 13.560 16.436 1.00 50.81 84 ASN A N 1
ATOM 709 C CA . ASN A 1 84 ? 6.300 15.006 16.616 1.00 50.81 84 ASN A CA 1
ATOM 710 C C . ASN A 1 84 ? 6.976 15.567 15.364 1.00 50.81 84 ASN A C 1
ATOM 712 O O . ASN A 1 84 ? 8.202 15.653 15.348 1.00 50.81 84 ASN A O 1
ATOM 716 N N . GLY A 1 85 ? 6.199 15.859 14.315 1.00 55.06 85 GLY A N 1
ATOM 717 C CA . GLY A 1 85 ? 6.708 16.370 13.039 1.00 55.06 85 GLY A CA 1
ATOM 718 C C . GLY A 1 85 ? 7.755 17.468 13.232 1.00 55.06 85 GLY A C 1
ATOM 719 O O . GLY A 1 85 ? 7.433 18.565 13.687 1.00 55.06 85 GLY A O 1
ATOM 720 N N . MET A 1 86 ? 9.009 17.137 12.926 1.00 42.78 86 MET A N 1
ATOM 721 C CA . MET A 1 86 ? 10.113 18.086 12.797 1.00 42.78 86 MET A CA 1
ATOM 722 C C . MET A 1 86 ? 10.529 18.152 11.340 1.00 42.78 86 MET A C 1
ATOM 724 O O . MET A 1 86 ? 10.696 17.062 10.742 1.00 42.78 86 MET A O 1
#

Sequence (86 aa):
MPSISHREFIHSRFEIVWDLLVDTIEHPDKYLSNVKSVNISERHNEEFIREIIFENDEHLKEFIVQDKVHGAIICQLKDHLKYNGM

Radius of gyration: 14.14 Å; chains: 1; bounding box: 30×33×32 Å